Protein AF-A0A1Y3B347-F1 (afdb_monomer_lite)

pLDDT: mean 96.32, std 4.49, range [61.41, 98.44]

Organism: Euroglyphus maynei (NCBI:txid6958)

Radius of gyration: 12.88 Å; chains: 1; bounding box: 32×20×30 Å

Secondary stru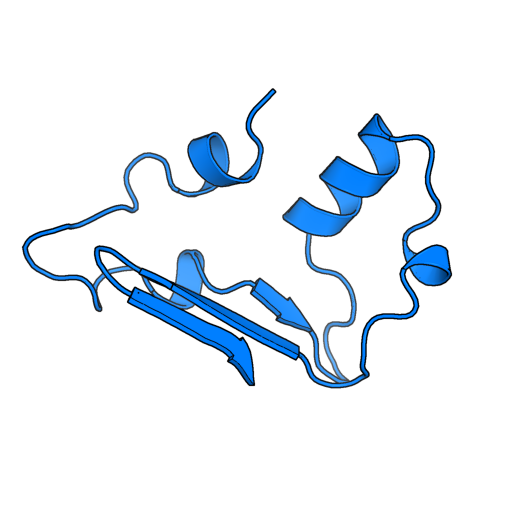cture (DSSP, 8-state):
--HHHHHHTT---TT-TTTTHHHH-EEEBTTB---HHHHHHHHHHT--GGGG---SSEEEEEETTEEEE-

Sequence (70 aa):
MEILTQRFQNHWYPNNPSKGQGYRCIRINQNCRVDYSIEMACQHAGISYDALRLPVELTLWIDPSEVTCR

Structure (mmCIF, N/CA/C/O backbone):
data_AF-A0A1Y3B347-F1
#
_entry.id   AF-A0A1Y3B347-F1
#
loop_
_atom_site.group_PDB
_atom_site.id
_atom_site.type_symbol
_atom_site.label_atom_id
_atom_site.label_alt_id
_atom_site.label_comp_id
_atom_site.label_asym_id
_atom_site.label_entity_id
_atom_sit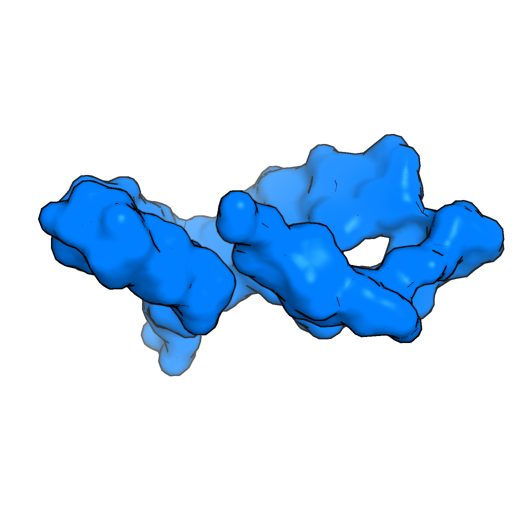e.label_seq_id
_atom_site.pdbx_PDB_ins_code
_atom_site.Cartn_x
_atom_site.Cartn_y
_atom_site.Cartn_z
_atom_site.occupancy
_atom_site.B_iso_or_equiv
_atom_site.auth_seq_id
_atom_site.auth_comp_id
_atom_site.auth_asym_id
_atom_site.auth_atom_id
_atom_site.pdbx_PDB_model_num
ATOM 1 N N . MET A 1 1 ? -16.088 -0.485 -10.182 1.00 61.41 1 MET A N 1
ATOM 2 C CA . MET A 1 1 ? -15.215 0.482 -9.488 1.00 61.41 1 MET A CA 1
ATOM 3 C C . MET A 1 1 ? -14.064 -0.295 -8.892 1.00 61.41 1 MET A C 1
ATOM 5 O O . MET A 1 1 ? -14.311 -1.169 -8.076 1.00 61.41 1 MET A O 1
ATOM 9 N N . GLU A 1 2 ? -12.843 -0.038 -9.350 1.00 90.06 2 GLU A N 1
ATOM 10 C CA . GLU A 1 2 ? -11.661 -0.822 -8.980 1.00 90.06 2 GLU A CA 1
ATOM 11 C C . GLU A 1 2 ? -10.574 0.107 -8.432 1.00 90.06 2 GLU A C 1
ATOM 13 O O . GLU A 1 2 ? -9.687 0.556 -9.154 1.00 90.06 2 GLU A O 1
ATOM 18 N N . ILE A 1 3 ? -10.686 0.432 -7.144 1.00 97.00 3 ILE A N 1
ATOM 19 C CA . ILE A 1 3 ? -9.859 1.438 -6.463 1.00 97.00 3 ILE A CA 1
ATOM 20 C C . ILE A 1 3 ? -8.361 1.135 -6.604 1.00 97.00 3 ILE A C 1
ATOM 22 O O . ILE A 1 3 ? -7.581 2.001 -6.996 1.00 97.00 3 ILE A O 1
ATOM 26 N N . LEU A 1 4 ? -7.957 -0.105 -6.313 1.00 97.25 4 LEU A N 1
ATOM 27 C CA . LEU A 1 4 ? -6.550 -0.500 -6.379 1.00 97.25 4 LEU A CA 1
ATOM 28 C C . LEU A 1 4 ? -6.044 -0.586 -7.821 1.00 97.25 4 LEU A C 1
ATOM 30 O O . LEU A 1 4 ? -4.932 -0.142 -8.080 1.00 97.25 4 LEU A O 1
ATOM 34 N N . THR A 1 5 ? -6.857 -1.066 -8.769 1.00 96.88 5 THR A N 1
ATOM 35 C CA . THR A 1 5 ? -6.491 -1.084 -10.196 1.00 96.88 5 THR A CA 1
ATOM 36 C C . THR A 1 5 ? -6.205 0.330 -10.705 1.00 96.88 5 THR A C 1
ATOM 38 O O . THR A 1 5 ? -5.197 0.553 -11.373 1.00 96.88 5 THR A O 1
ATOM 41 N N . GLN A 1 6 ? -7.052 1.301 -10.346 1.00 97.06 6 GLN A N 1
ATOM 42 C CA . GLN A 1 6 ? -6.848 2.708 -10.695 1.00 97.06 6 GLN A CA 1
ATOM 43 C C . GLN A 1 6 ? -5.604 3.286 -10.021 1.00 97.06 6 GLN A C 1
ATOM 45 O O . GLN A 1 6 ? -4.786 3.906 -10.696 1.00 97.06 6 GLN A O 1
ATOM 50 N N . ARG A 1 7 ? -5.420 3.043 -8.714 1.00 96.94 7 ARG A N 1
ATOM 51 C CA . ARG A 1 7 ? -4.212 3.466 -7.988 1.00 96.94 7 ARG A CA 1
ATOM 52 C C . ARG A 1 7 ? -2.966 2.918 -8.676 1.00 96.94 7 ARG A C 1
ATOM 54 O O . ARG A 1 7 ? -2.058 3.672 -8.983 1.00 96.94 7 ARG A O 1
ATOM 61 N N . PHE A 1 8 ? -2.921 1.623 -8.971 1.00 97.75 8 PHE A N 1
ATOM 62 C CA . PHE A 1 8 ? -1.728 0.962 -9.508 1.00 97.75 8 PHE A CA 1
ATOM 63 C C . PHE A 1 8 ? -1.494 1.222 -10.998 1.00 97.75 8 PHE A C 1
ATOM 65 O O . PHE A 1 8 ? -0.472 0.782 -11.537 1.00 97.75 8 PHE A O 1
ATOM 72 N N . GLN A 1 9 ? -2.387 1.955 -11.669 1.00 97.12 9 GLN A N 1
ATOM 73 C CA . GLN A 1 9 ? -2.209 2.341 -13.060 1.00 97.12 9 GLN A CA 1
ATOM 74 C C . GLN A 1 9 ? -0.860 3.057 -13.244 1.00 97.12 9 GLN A C 1
ATOM 76 O O . GLN A 1 9 ? -0.474 3.932 -12.467 1.00 97.12 9 GLN A O 1
ATOM 81 N N . ASN A 1 10 ? -0.105 2.645 -14.268 1.00 97.56 10 ASN A N 1
ATOM 82 C CA . ASN A 1 10 ? 1.262 3.107 -14.564 1.00 97.56 10 ASN A CA 1
ATOM 83 C C . ASN A 1 10 ? 2.317 2.805 -13.478 1.00 97.56 10 ASN A C 1
ATOM 85 O O . ASN A 1 10 ? 3.474 3.207 -13.603 1.00 97.56 10 ASN A O 1
ATOM 89 N N . HIS A 1 11 ? 1.953 2.052 -12.441 1.00 98.25 11 HIS A N 1
ATOM 90 C CA . HIS A 1 11 ? 2.835 1.631 -11.355 1.00 98.25 11 HIS A CA 1
ATOM 91 C C . HIS A 1 11 ? 2.871 0.107 -11.220 1.00 98.25 11 HIS A C 1
ATOM 93 O O . HIS A 1 11 ? 3.129 -0.395 -10.135 1.00 98.25 11 HIS A O 1
ATOM 99 N N . TRP A 1 12 ? 2.643 -0.635 -12.306 1.00 98.31 12 TRP A N 1
ATOM 100 C CA . TRP A 1 12 ? 2.690 -2.098 -12.348 1.00 98.31 12 TRP A CA 1
ATOM 101 C C . TRP A 1 12 ? 3.754 -2.564 -13.347 1.00 98.31 12 TRP A C 1
ATOM 103 O O . TRP A 1 12 ? 3.633 -2.312 -14.545 1.00 98.31 12 TRP A O 1
ATOM 113 N N . TYR A 1 13 ? 4.813 -3.221 -12.864 1.00 98.31 13 TYR A N 1
ATOM 114 C CA . TYR A 1 13 ? 5.996 -3.548 -13.672 1.00 98.31 13 TYR A CA 1
ATOM 115 C C . TYR A 1 13 ? 6.346 -5.045 -13.578 1.00 98.31 13 TYR A C 1
ATOM 117 O O . TYR A 1 13 ? 7.207 -5.408 -12.779 1.00 98.31 13 TYR A O 1
ATOM 125 N N . PRO A 1 14 ? 5.737 -5.930 -14.395 1.00 98.00 14 PRO A N 1
ATOM 126 C CA . PRO A 1 14 ? 5.955 -7.381 -14.303 1.00 98.00 14 PRO A CA 1
ATOM 127 C C . PRO A 1 14 ? 7.422 -7.823 -14.411 1.00 98.00 14 PRO A C 1
ATOM 129 O O . PRO A 1 14 ? 7.843 -8.737 -13.715 1.00 98.00 14 PRO A O 1
ATOM 132 N N . ASN A 1 15 ? 8.219 -7.131 -15.231 1.00 98.31 15 ASN A N 1
ATOM 133 C CA . ASN A 1 15 ? 9.640 -7.445 -15.431 1.00 98.31 15 ASN A CA 1
ATOM 134 C C . ASN A 1 15 ? 10.559 -6.904 -14.317 1.00 98.31 15 ASN A C 1
ATOM 136 O O . ASN A 1 15 ? 11.742 -7.226 -14.289 1.00 98.31 15 ASN A O 1
ATOM 140 N N . ASN A 1 16 ? 10.050 -6.043 -13.430 1.00 98.06 16 ASN A N 1
ATOM 141 C CA . ASN A 1 16 ? 10.775 -5.554 -12.257 1.00 98.06 16 ASN A CA 1
ATOM 142 C C . ASN A 1 16 ? 9.780 -5.301 -11.108 1.00 98.06 16 ASN A C 1
ATOM 144 O O . ASN A 1 16 ? 9.423 -4.142 -10.865 1.00 98.06 16 ASN A O 1
ATOM 148 N N . PRO A 1 17 ? 9.326 -6.361 -10.410 1.00 98.19 17 PRO A N 1
ATOM 149 C CA . PRO A 1 17 ? 8.266 -6.259 -9.408 1.00 98.19 17 PRO A CA 1
ATOM 150 C C . PRO A 1 17 ? 8.571 -5.249 -8.297 1.00 98.19 17 PRO A C 1
ATOM 152 O O . PRO A 1 17 ? 7.694 -4.488 -7.904 1.00 98.19 17 PRO A O 1
ATOM 155 N N . SER A 1 18 ? 9.832 -5.138 -7.867 1.00 97.56 18 SER A N 1
ATOM 156 C CA . SER A 1 18 ? 10.248 -4.183 -6.826 1.00 97.56 18 SER A CA 1
ATOM 157 C C . SER A 1 18 ? 10.048 -2.708 -7.211 1.00 97.56 18 SER A C 1
ATOM 159 O O . SER A 1 18 ? 9.893 -1.843 -6.341 1.00 97.56 18 SER A O 1
ATOM 161 N N . LYS A 1 19 ? 10.015 -2.382 -8.512 1.00 98.38 19 LYS A N 1
ATOM 162 C CA . LYS A 1 19 ? 9.778 -1.013 -8.981 1.00 98.38 19 LYS A CA 1
ATOM 163 C C . LYS A 1 19 ? 8.356 -0.595 -8.611 1.00 98.38 19 LYS A C 1
ATOM 165 O O . LYS A 1 19 ? 7.380 -1.208 -9.033 1.00 98.38 19 LYS A O 1
ATOM 170 N N . GLY A 1 20 ? 8.229 0.475 -7.829 1.00 98.12 20 GLY A N 1
ATOM 171 C CA . GLY A 1 20 ? 6.932 1.006 -7.400 1.00 98.12 20 GLY A CA 1
ATOM 172 C C . GLY A 1 20 ? 6.252 0.242 -6.256 1.00 98.12 20 GLY A C 1
ATOM 173 O O . GLY A 1 20 ? 5.142 0.616 -5.892 1.00 98.12 20 GLY A O 1
ATOM 174 N N . GLN A 1 21 ? 6.894 -0.764 -5.649 1.00 98.06 21 GLN A N 1
ATOM 175 C CA . GLN A 1 21 ? 6.300 -1.545 -4.548 1.00 98.06 21 GLN A CA 1
ATOM 176 C C . GLN A 1 21 ? 5.847 -0.663 -3.369 1.00 98.06 21 GLN A C 1
ATOM 178 O O . GLN A 1 21 ? 4.753 -0.834 -2.847 1.00 98.06 21 GLN A O 1
ATOM 183 N N . GLY A 1 22 ? 6.629 0.365 -3.004 1.00 97.69 22 GLY A N 1
ATOM 184 C CA . GLY A 1 22 ? 6.272 1.288 -1.918 1.00 97.69 22 GLY A CA 1
ATOM 185 C C . GLY A 1 22 ? 5.013 2.110 -2.208 1.00 97.69 22 GLY A C 1
ATOM 186 O O . GLY A 1 22 ? 4.262 2.420 -1.294 1.00 97.69 22 GLY A O 1
ATOM 187 N N . TYR A 1 23 ? 4.749 2.414 -3.481 1.00 98.06 23 TYR A N 1
ATOM 188 C CA . TYR A 1 23 ? 3.533 3.111 -3.903 1.00 98.06 23 TYR A CA 1
ATOM 189 C C . TYR A 1 23 ? 2.302 2.191 -3.854 1.00 98.06 23 TYR A C 1
ATOM 191 O O . TYR A 1 23 ? 1.206 2.626 -3.486 1.00 98.06 23 TYR A O 1
ATOM 199 N N . ARG A 1 24 ? 2.486 0.911 -4.207 1.00 98.44 24 ARG A N 1
ATOM 200 C CA . ARG A 1 24 ? 1.431 -0.112 -4.163 1.00 98.44 24 ARG A CA 1
ATOM 201 C C . ARG A 1 24 ? 1.159 -0.655 -2.762 1.00 98.44 24 ARG A C 1
ATOM 203 O O . ARG A 1 24 ? 0.091 -1.212 -2.530 1.00 98.44 24 ARG A O 1
ATOM 210 N N . CYS A 1 25 ? 2.103 -0.478 -1.841 1.00 97.94 25 CYS A N 1
ATOM 211 C CA . CYS A 1 25 ? 1.975 -0.911 -0.462 1.00 97.94 25 CYS A CA 1
ATOM 212 C C . CYS A 1 25 ? 0.770 -0.250 0.218 1.00 97.94 25 CYS A C 1
ATOM 214 O O . CYS A 1 25 ? 0.579 0.969 0.152 1.00 97.94 25 CYS A O 1
ATOM 216 N N . ILE A 1 26 ? -0.016 -1.074 0.906 1.00 97.88 26 ILE A N 1
ATOM 217 C CA . ILE A 1 26 ? -1.040 -0.632 1.847 1.00 97.88 26 ILE A CA 1
ATOM 218 C C . ILE A 1 26 ? -0.433 -0.783 3.235 1.00 97.88 26 ILE A C 1
ATOM 220 O O . ILE A 1 26 ? -0.143 -1.896 3.683 1.00 97.88 26 ILE A O 1
ATOM 224 N N . ARG A 1 27 ? -0.205 0.348 3.905 1.00 97.00 27 ARG A N 1
ATOM 225 C CA . ARG A 1 27 ? 0.475 0.389 5.200 1.00 97.00 27 ARG A CA 1
ATOM 226 C C . ARG A 1 27 ? -0.364 1.128 6.229 1.00 97.00 27 ARG A C 1
ATOM 228 O O . ARG A 1 27 ? -0.718 2.283 6.035 1.00 97.00 27 ARG A O 1
ATOM 235 N N . ILE A 1 28 ? -0.581 0.462 7.355 1.00 96.88 28 ILE A N 1
ATOM 236 C CA . ILE A 1 28 ? -1.170 1.017 8.572 1.00 96.88 28 ILE A CA 1
ATOM 237 C C . ILE A 1 28 ? -0.121 0.867 9.665 1.00 96.88 28 ILE A C 1
ATOM 239 O O . ILE A 1 28 ? 0.466 -0.202 9.822 1.00 96.88 28 ILE A O 1
ATOM 243 N N . ASN A 1 29 ? 0.162 1.949 10.379 1.00 95.25 29 ASN A N 1
ATOM 244 C CA . ASN A 1 29 ? 1.085 1.965 11.511 1.00 95.25 29 ASN A CA 1
ATOM 245 C C . ASN A 1 29 ? 0.667 3.032 12.526 1.00 95.25 29 ASN A C 1
ATOM 247 O O . ASN A 1 29 ? -0.218 3.841 12.255 1.00 95.25 29 ASN A O 1
ATOM 251 N N . 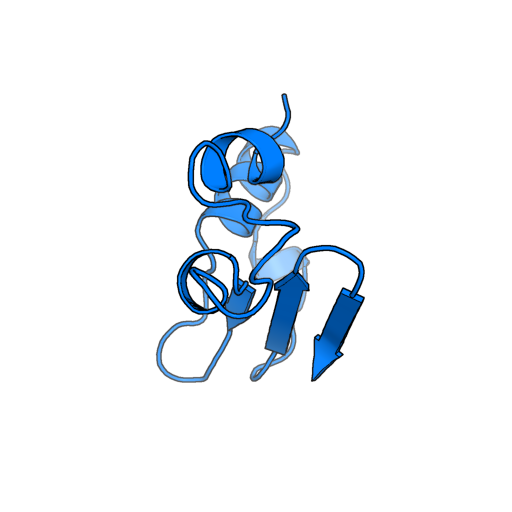GLN A 1 30 ? 1.338 3.091 13.674 1.00 93.62 30 GLN A N 1
ATOM 252 C CA . GLN A 1 30 ? 1.012 4.051 14.742 1.00 93.62 30 GLN A CA 1
ATOM 253 C C . GLN A 1 30 ? 0.925 5.524 14.291 1.00 93.62 30 GLN A C 1
ATOM 255 O O . GLN A 1 30 ? 0.088 6.259 14.811 1.00 93.62 30 GLN A O 1
ATOM 260 N N . ASN A 1 31 ? 1.733 5.942 13.312 1.00 94.06 31 ASN A N 1
ATOM 261 C CA . ASN A 1 31 ? 1.772 7.323 12.817 1.00 94.06 31 ASN A CA 1
ATOM 262 C C . ASN A 1 31 ? 0.749 7.593 11.704 1.00 94.06 31 ASN A C 1
ATOM 264 O O . ASN A 1 31 ? 0.347 8.734 11.496 1.00 94.06 31 ASN A O 1
ATOM 268 N N . CYS A 1 32 ? 0.344 6.560 10.964 1.00 93.06 32 CYS A N 1
ATOM 269 C CA . CYS A 1 32 ? -0.599 6.658 9.857 1.00 93.06 32 CYS A CA 1
ATOM 270 C C . CYS A 1 32 ? -1.559 5.467 9.906 1.00 93.06 32 CYS A C 1
ATOM 272 O O . CYS A 1 32 ? -1.222 4.355 9.494 1.00 93.06 32 CYS A O 1
ATOM 274 N N . ARG A 1 33 ? -2.752 5.700 10.466 1.00 94.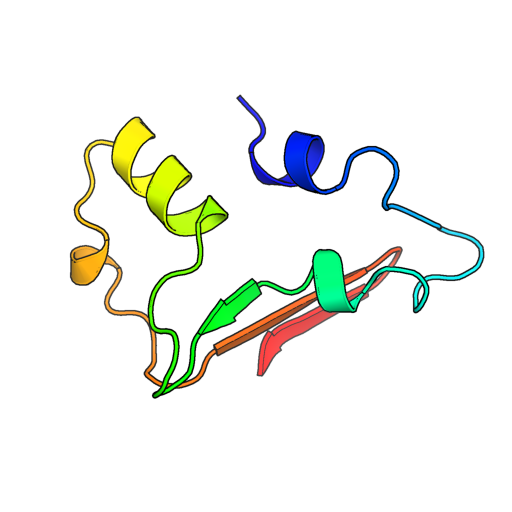38 33 ARG A N 1
ATOM 275 C CA . ARG A 1 33 ? -3.750 4.651 10.730 1.00 94.38 33 ARG A CA 1
ATOM 276 C C . ARG A 1 33 ? -4.753 4.431 9.595 1.00 94.38 33 ARG A C 1
ATOM 278 O O . ARG A 1 33 ? -5.531 3.481 9.655 1.00 94.38 33 ARG A O 1
ATOM 285 N N . VAL A 1 34 ? -4.717 5.283 8.574 1.00 95.12 34 VAL A N 1
ATOM 286 C CA . VAL A 1 34 ? -5.668 5.281 7.460 1.00 95.12 34 VAL A CA 1
ATOM 287 C C . VAL A 1 34 ? -4.914 5.122 6.147 1.00 95.12 34 VAL A C 1
ATOM 289 O O . VAL A 1 34 ? -4.086 5.963 5.808 1.00 95.12 34 VAL A O 1
ATOM 292 N N . ASP A 1 35 ? -5.217 4.059 5.400 1.00 96.69 35 ASP A N 1
ATOM 293 C CA . ASP A 1 35 ? -4.879 3.990 3.977 1.00 96.69 35 ASP A CA 1
ATOM 294 C C . ASP A 1 35 ? -6.062 4.529 3.161 1.00 96.69 35 ASP A C 1
ATOM 296 O O . ASP A 1 35 ? -7.200 4.079 3.310 1.00 96.69 35 ASP A O 1
ATOM 300 N N . TYR A 1 36 ? -5.784 5.485 2.275 1.00 95.56 36 TYR A N 1
ATOM 301 C CA . TYR A 1 36 ? -6.803 6.170 1.477 1.00 95.56 36 TYR A CA 1
ATOM 302 C C . TYR A 1 36 ? -7.619 5.223 0.582 1.00 95.56 36 TYR A C 1
ATOM 304 O O . TYR A 1 36 ? -8.804 5.447 0.344 1.00 95.56 36 TYR A O 1
ATOM 312 N N . SER A 1 37 ? -7.015 4.141 0.080 1.00 96.94 37 SER A N 1
ATOM 313 C CA . SER A 1 37 ? -7.733 3.171 -0.757 1.00 96.94 37 SER A CA 1
ATOM 314 C C . SER A 1 37 ? -8.755 2.381 0.055 1.00 96.94 37 SER A C 1
ATOM 316 O O . SER A 1 37 ? -9.854 2.121 -0.436 1.00 96.94 37 SER A O 1
ATOM 318 N N . ILE A 1 38 ? -8.418 2.044 1.303 1.00 97.00 38 ILE A N 1
ATOM 319 C CA . ILE A 1 38 ? -9.348 1.401 2.237 1.00 97.00 38 ILE A CA 1
ATOM 320 C C . ILE A 1 38 ? -10.449 2.385 2.655 1.00 97.00 38 ILE A C 1
ATOM 322 O O . ILE A 1 38 ? -11.621 2.020 2.640 1.00 97.00 38 ILE A O 1
ATOM 326 N N . GLU A 1 39 ? -10.109 3.637 2.965 1.00 97.25 39 GLU A N 1
ATOM 327 C CA . GLU A 1 39 ? -11.095 4.670 3.312 1.00 97.25 39 GLU A CA 1
ATOM 328 C C . GLU A 1 39 ? -12.108 4.903 2.190 1.00 97.25 39 GLU A C 1
ATOM 330 O O . GLU A 1 39 ? -13.317 4.876 2.424 1.00 97.25 39 GLU A O 1
ATOM 335 N N . MET A 1 40 ? -11.634 5.040 0.954 1.00 97.50 40 MET A N 1
ATOM 336 C CA . MET A 1 40 ? -12.509 5.191 -0.201 1.00 97.50 40 MET A CA 1
ATOM 337 C C . MET A 1 40 ? -13.376 3.941 -0.428 1.00 97.50 40 MET A C 1
ATOM 339 O O . MET A 1 40 ? -14.538 4.060 -0.813 1.00 97.50 40 MET A O 1
ATOM 343 N N . ALA A 1 41 ? -12.862 2.734 -0.167 1.00 97.06 41 ALA A N 1
ATOM 344 C CA . ALA A 1 41 ? -13.670 1.514 -0.226 1.00 97.06 41 ALA A CA 1
ATOM 345 C C . ALA A 1 41 ? -14.773 1.509 0.847 1.00 97.06 41 ALA A C 1
ATOM 347 O O . ALA A 1 41 ? -15.924 1.195 0.542 1.00 97.06 41 ALA A O 1
ATOM 348 N N . CYS A 1 42 ? -14.442 1.918 2.073 1.00 97.38 42 CYS A N 1
ATOM 349 C CA . CYS A 1 42 ? -15.381 2.088 3.180 1.00 97.38 42 CYS A CA 1
ATOM 350 C C . CYS A 1 42 ? -16.503 3.076 2.846 1.00 97.38 42 CYS A C 1
ATOM 352 O O . CYS A 1 42 ? -17.676 2.741 3.009 1.00 97.38 42 CYS A O 1
ATOM 354 N N . GLN A 1 43 ? -16.160 4.254 2.316 1.00 96.69 43 GLN A N 1
ATOM 355 C CA . GLN A 1 43 ? -17.132 5.274 1.912 1.00 96.69 43 GLN A CA 1
ATOM 356 C C . GLN A 1 43 ? -18.119 4.735 0.874 1.00 96.69 43 GLN A C 1
ATOM 358 O O . GLN A 1 43 ? -19.329 4.874 1.036 1.00 96.69 43 GLN A O 1
ATOM 363 N N . HIS A 1 44 ? -17.617 4.054 -0.157 1.00 96.12 44 HIS A N 1
ATOM 364 C CA . HIS A 1 44 ? -18.463 3.455 -1.185 1.00 96.12 44 HIS A CA 1
ATOM 365 C C . HIS A 1 44 ? -19.338 2.308 -0.674 1.00 96.12 44 HIS A C 1
ATOM 367 O O . HIS A 1 44 ? -20.427 2.089 -1.200 1.00 96.12 44 HIS A O 1
ATOM 373 N N . ALA A 1 45 ? -18.872 1.580 0.340 1.00 96.31 45 ALA A N 1
ATOM 374 C CA . ALA A 1 45 ? -19.630 0.513 0.979 1.00 96.31 45 ALA A CA 1
ATOM 375 C C . ALA A 1 45 ? -20.612 1.020 2.053 1.00 96.31 45 ALA A C 1
ATOM 377 O O . ALA A 1 45 ? -21.401 0.230 2.565 1.00 96.31 45 ALA A O 1
ATOM 378 N N . GLY A 1 46 ? -20.566 2.306 2.426 1.00 97.50 46 GLY A N 1
ATOM 379 C CA . GLY A 1 46 ? -21.334 2.841 3.555 1.00 97.50 46 GLY A CA 1
ATOM 380 C C . GLY A 1 46 ? -20.892 2.278 4.912 1.00 97.50 46 GLY A C 1
ATOM 381 O O . GLY A 1 46 ? -21.690 2.213 5.845 1.00 97.50 46 GLY A O 1
ATOM 382 N N . ILE A 1 47 ? -19.634 1.842 5.025 1.00 97.31 47 ILE A N 1
ATOM 383 C CA . ILE A 1 47 ? -19.057 1.242 6.232 1.00 97.31 47 ILE A CA 1
ATOM 384 C C . ILE A 1 47 ? -18.101 2.252 6.870 1.00 97.31 47 ILE A C 1
ATOM 386 O O . ILE A 1 47 ? -17.266 2.836 6.186 1.00 97.31 47 ILE A O 1
ATOM 390 N N . SER A 1 48 ? -18.181 2.442 8.189 1.00 97.12 48 SER A N 1
ATOM 391 C CA . SER A 1 48 ? -17.182 3.238 8.917 1.00 97.12 48 SER A CA 1
ATOM 392 C C . SER A 1 48 ? -15.813 2.550 8.886 1.00 97.12 48 SER A C 1
ATOM 394 O O . SER A 1 48 ? -15.726 1.352 9.154 1.00 97.12 48 SER A O 1
ATOM 396 N N . TYR A 1 49 ? -14.738 3.299 8.623 1.00 96.44 49 TYR A N 1
ATOM 397 C CA . TYR A 1 49 ? -13.369 2.767 8.631 1.00 96.44 49 TYR A CA 1
ATOM 398 C C . TYR A 1 49 ? -13.023 2.079 9.960 1.00 96.44 49 TYR A C 1
ATOM 400 O O . TYR A 1 49 ? -12.462 0.985 9.976 1.00 96.44 49 TYR A O 1
ATOM 408 N N . ASP A 1 50 ? -13.442 2.665 11.084 1.00 95.00 50 ASP A N 1
ATOM 409 C CA . ASP A 1 50 ? -13.191 2.118 12.422 1.00 95.00 50 ASP A CA 1
ATOM 410 C C . ASP A 1 50 ? -13.880 0.764 12.651 1.00 95.00 50 ASP A C 1
ATOM 412 O O . ASP A 1 50 ? -13.411 -0.060 13.443 1.00 95.00 50 ASP A O 1
ATOM 416 N N . ALA A 1 51 ? -14.970 0.487 11.925 1.00 97.12 51 ALA A N 1
ATOM 417 C CA . ALA A 1 51 ? -15.664 -0.795 12.000 1.00 97.12 51 ALA A CA 1
ATOM 418 C C . ALA A 1 51 ? -14.823 -1.952 11.437 1.00 97.12 51 ALA A C 1
ATOM 420 O O . ALA A 1 51 ? -15.061 -3.100 11.811 1.00 97.12 51 ALA A O 1
ATOM 421 N N . LEU A 1 52 ? -13.814 -1.666 10.602 1.00 95.69 52 LEU A N 1
ATOM 422 C CA . LEU A 1 52 ? -12.895 -2.679 10.079 1.00 95.69 52 LEU A CA 1
ATOM 423 C C . LEU A 1 52 ? -11.994 -3.283 11.163 1.00 95.69 52 LEU A C 1
ATOM 425 O O . LEU A 1 52 ? -11.466 -4.375 10.962 1.00 95.69 52 LEU A O 1
ATOM 429 N N . ARG A 1 53 ? -11.800 -2.585 12.295 1.00 95.31 53 ARG A N 1
ATOM 430 C CA . ARG A 1 53 ? -10.942 -3.023 13.414 1.00 95.31 53 ARG A CA 1
ATOM 431 C C . ARG A 1 53 ? -9.557 -3.501 12.954 1.00 95.31 53 ARG A C 1
ATOM 433 O O . ARG A 1 53 ? -9.047 -4.512 13.437 1.00 95.31 53 ARG A O 1
ATOM 440 N N . LEU A 1 54 ? -8.959 -2.772 12.010 1.00 95.62 54 LEU A N 1
ATOM 441 C CA . LEU A 1 54 ? -7.644 -3.101 11.462 1.00 95.62 54 LEU A CA 1
ATOM 442 C C . LEU A 1 54 ? -6.574 -3.081 12.566 1.00 95.62 54 LEU A C 1
ATOM 444 O O . LEU A 1 54 ? -6.659 -2.259 13.491 1.00 95.62 54 LEU A O 1
ATOM 448 N N . PRO A 1 55 ? -5.561 -3.962 12.484 1.00 95.44 55 PRO A N 1
ATOM 449 C CA . PRO A 1 55 ? -4.496 -3.998 13.473 1.00 95.44 55 PRO A CA 1
ATOM 450 C C . PRO A 1 55 ? -3.715 -2.677 13.485 1.00 95.44 55 PRO A C 1
ATOM 452 O O . PRO A 1 55 ? -3.754 -1.881 12.546 1.00 95.44 55 PRO A O 1
ATOM 455 N N . VAL A 1 56 ? -3.010 -2.425 14.590 1.00 94.75 56 VAL A N 1
ATOM 456 C CA . VAL A 1 56 ? -2.213 -1.196 14.756 1.00 94.75 56 VAL A CA 1
ATOM 457 C C . VAL A 1 56 ? -1.074 -1.132 13.738 1.00 94.75 56 VAL A C 1
ATOM 459 O O . VAL A 1 56 ? -0.759 -0.048 13.257 1.00 94.75 56 VAL A O 1
ATOM 462 N N . GLU A 1 57 ? -0.509 -2.288 13.393 1.00 96.56 57 GLU A N 1
ATOM 463 C CA . GLU A 1 57 ? 0.461 -2.461 12.319 1.00 96.56 57 GLU A CA 1
ATOM 464 C C . GLU A 1 57 ? -0.115 -3.448 11.298 1.00 96.56 57 GLU A C 1
ATOM 466 O O . GLU A 1 57 ? -0.472 -4.570 11.651 1.00 96.56 57 GLU A O 1
ATOM 471 N N . LEU A 1 58 ? -0.206 -3.013 10.044 1.00 97.06 58 LEU A N 1
ATOM 472 C CA . LEU A 1 58 ? -0.509 -3.843 8.882 1.00 97.06 58 LEU A CA 1
ATOM 473 C C . LEU A 1 58 ? 0.400 -3.392 7.751 1.00 97.06 58 LEU A C 1
ATOM 475 O O . LEU A 1 58 ? 0.508 -2.195 7.474 1.00 97.06 58 LEU A O 1
ATOM 479 N N . THR A 1 59 ? 1.050 -4.321 7.068 1.00 97.69 59 THR A N 1
ATOM 480 C CA . THR A 1 59 ? 1.733 -4.017 5.809 1.00 97.69 59 THR A CA 1
ATOM 481 C C . THR A 1 59 ? 1.391 -5.076 4.783 1.00 97.69 59 THR A C 1
ATOM 483 O O . THR A 1 59 ? 1.782 -6.229 4.932 1.00 97.69 59 THR A O 1
ATOM 486 N N . LEU A 1 60 ? 0.682 -4.667 3.737 1.00 98.19 60 LEU A N 1
ATOM 487 C CA . LEU A 1 60 ? 0.341 -5.508 2.601 1.00 98.19 60 LEU A CA 1
ATOM 488 C C . LEU A 1 60 ? 1.126 -5.027 1.377 1.00 98.19 60 LEU A C 1
ATOM 490 O O . LEU A 1 60 ? 0.995 -3.874 0.952 1.00 98.19 60 LEU A O 1
ATOM 494 N N . TRP A 1 61 ? 1.946 -5.914 0.827 1.00 98.31 61 TRP A N 1
ATOM 495 C CA . TRP A 1 61 ? 2.653 -5.722 -0.434 1.00 98.31 61 TRP A CA 1
ATOM 496 C C . TRP A 1 61 ? 1.872 -6.409 -1.542 1.00 98.31 61 TRP A C 1
ATOM 498 O O . TRP A 1 61 ? 1.467 -7.563 -1.402 1.00 98.31 61 TRP A O 1
ATOM 508 N N . ILE A 1 62 ? 1.629 -5.674 -2.624 1.00 98.25 62 ILE A N 1
ATOM 509 C CA . ILE A 1 62 ? 0.852 -6.144 -3.768 1.00 98.25 62 ILE A CA 1
ATOM 510 C C . ILE A 1 62 ? 1.706 -5.899 -5.002 1.00 98.25 62 ILE A C 1
ATOM 512 O O . ILE A 1 62 ? 1.725 -4.798 -5.561 1.00 98.25 62 ILE A O 1
ATOM 516 N N . ASP A 1 63 ? 2.444 -6.927 -5.397 1.00 98.31 63 ASP A N 1
ATOM 517 C CA . ASP A 1 63 ? 3.457 -6.854 -6.434 1.00 98.31 63 ASP A CA 1
ATOM 518 C C . ASP A 1 63 ? 3.140 -7.841 -7.567 1.00 98.31 63 ASP A C 1
ATOM 520 O O . ASP A 1 63 ? 2.367 -8.789 -7.395 1.00 98.31 63 ASP A O 1
ATOM 524 N N . PRO A 1 64 ? 3.691 -7.634 -8.774 1.00 98.38 64 PRO A N 1
ATOM 525 C CA . PRO A 1 64 ? 3.560 -8.620 -9.833 1.00 98.38 64 PRO A CA 1
ATOM 526 C C . PRO A 1 64 ? 4.021 -10.006 -9.370 1.00 98.38 64 PRO A C 1
ATOM 528 O O . PRO A 1 64 ? 5.164 -10.172 -8.951 1.00 98.38 64 PRO A O 1
ATOM 531 N N . SER A 1 65 ? 3.118 -10.983 -9.488 1.00 97.31 65 SER A N 1
ATOM 532 C CA . SER A 1 65 ? 3.317 -12.395 -9.127 1.00 97.31 65 SER A CA 1
ATOM 533 C C . SER A 1 65 ? 3.433 -12.711 -7.630 1.00 97.31 65 SER A C 1
ATOM 535 O O . SER A 1 65 ? 3.568 -13.886 -7.295 1.00 97.31 65 SER A O 1
ATOM 537 N N . GLU A 1 66 ? 3.341 -11.727 -6.730 1.00 97.88 66 GLU A N 1
ATOM 538 C CA . GLU A 1 66 ? 3.457 -11.959 -5.286 1.00 97.88 66 GLU A CA 1
ATOM 539 C C . GLU A 1 66 ? 2.584 -10.998 -4.466 1.00 97.88 66 GLU A C 1
ATOM 541 O O . GLU A 1 66 ? 2.515 -9.796 -4.721 1.00 97.88 66 GLU A O 1
ATOM 546 N N . VAL A 1 67 ? 1.936 -11.537 -3.433 1.00 98.06 67 VAL A N 1
ATOM 547 C 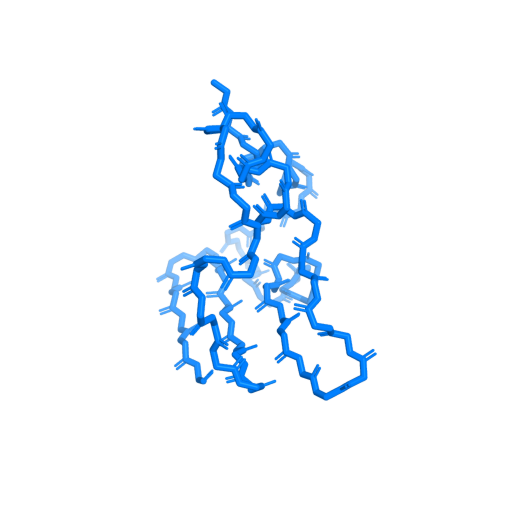CA . VAL A 1 67 ? 1.252 -10.751 -2.403 1.00 98.06 67 VAL A CA 1
ATOM 548 C C . VAL A 1 67 ? 1.727 -11.244 -1.044 1.00 98.06 67 VAL A C 1
ATOM 550 O O . VAL A 1 67 ? 1.632 -12.437 -0.754 1.00 98.06 67 VAL A O 1
ATOM 553 N N . THR A 1 68 ? 2.218 -10.336 -0.202 1.00 97.88 68 THR A N 1
ATOM 554 C CA . THR A 1 68 ? 2.670 -10.662 1.158 1.00 97.88 68 THR A CA 1
ATOM 555 C C . THR A 1 68 ? 2.066 -9.716 2.182 1.00 97.88 68 THR A C 1
ATOM 557 O O . THR A 1 68 ? 1.847 -8.537 1.914 1.00 97.88 68 THR A O 1
ATOM 560 N N . CYS A 1 69 ? 1.786 -10.239 3.375 1.00 96.81 69 CYS A N 1
ATOM 561 C CA . CYS A 1 69 ? 1.200 -9.494 4.482 1.00 96.81 69 CYS A CA 1
ATO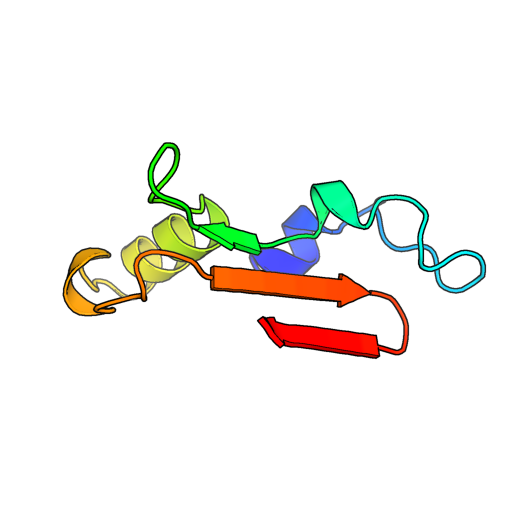M 562 C C . CYS A 1 69 ? 2.036 -9.700 5.746 1.00 96.81 69 CYS A C 1
ATOM 564 O O . CYS A 1 69 ? 2.463 -10.822 6.024 1.00 96.81 69 CYS A O 1
ATOM 566 N N . ARG A 1 70 ? 2.235 -8.628 6.514 1.00 92.12 70 ARG A N 1
ATOM 567 C CA . ARG A 1 70 ? 2.862 -8.648 7.838 1.00 92.12 70 ARG A CA 1
ATOM 568 C C . ARG A 1 70 ? 2.041 -7.861 8.845 1.00 92.12 70 ARG A C 1
ATOM 570 O O . ARG A 1 70 ? 1.498 -6.802 8.448 1.00 92.12 70 ARG A O 1
#

InterPro domains:
  IPR002087 Anti-proliferative protein [PF07742] (2-70)
  IPR002087 Anti-proliferative protein [SM00099] (1-70)
  IPR033332 BTG family [PTHR22978] (1-70)
  IPR036054 BTG-like domain superfamily [G3DSA:3.90.640.90] (1-70)
  IPR036054 BTG-like domain superfamily [SSF160696] (2-70)

Foldseek 3Di:
DDLLCVQCVVVADQVCFPGNQVSSKDWAAQVRHDDPSLVVVCVVVVHDSVVVVDDNTWIWTDTNPDIDID